Protein AF-A0A2R6GB88-F1 (afdb_monomer_lite)

pLDDT: mean 84.68, std 12.91, range [40.34, 96.06]

Sequence (67 aa):
MGETDPGQKRHTLATGETVTVALQTNATMTGTVFSAALSSVRDLLPDELSPLRFAPNRAAITFVSVA

Structure (mmCIF, N/CA/C/O backbone):
data_AF-A0A2R6GB88-F1
#
_entry.id   AF-A0A2R6GB88-F1
#
loop_
_atom_site.group_PDB
_atom_site.id
_atom_site.type_symbol
_atom_site.label_atom_id
_atom_site.label_alt_id
_atom_site.label_comp_id
_atom_site.label_asym_id
_atom_site.label_entity_id
_atom_site.label_seq_id
_atom_site.pdbx_PDB_ins_code
_atom_site.Cartn_x
_atom_site.Cartn_y
_atom_site.Cartn_z
_atom_site.occupancy
_atom_site.B_iso_or_equiv
_atom_site.auth_seq_id
_atom_site.auth_comp_id
_atom_site.auth_asym_id
_atom_site.auth_atom_id
_atom_site.pdbx_PDB_model_num
ATOM 1 N N . MET A 1 1 ? -37.529 5.869 13.706 1.00 40.34 1 MET A N 1
ATOM 2 C CA . MET A 1 1 ? -36.778 5.904 14.976 1.00 40.34 1 MET A CA 1
ATOM 3 C C . MET A 1 1 ? -35.705 4.841 14.833 1.00 40.34 1 MET A C 1
ATOM 5 O O . MET A 1 1 ? -36.038 3.669 14.879 1.00 40.34 1 MET A O 1
ATOM 9 N N . GLY A 1 2 ? -34.508 5.247 14.398 1.00 49.44 2 GLY A N 1
ATOM 10 C CA . GLY A 1 2 ? -33.462 4.320 13.956 1.00 49.44 2 GLY A CA 1
ATOM 11 C C . GLY A 1 2 ? -32.834 3.600 15.140 1.00 49.44 2 GLY A C 1
ATOM 12 O O . GLY A 1 2 ? -32.453 4.240 16.116 1.00 49.44 2 GLY A O 1
ATOM 13 N N . GLU A 1 3 ? -32.781 2.281 15.041 1.00 50.94 3 GLU A N 1
ATOM 14 C CA . GLU A 1 3 ? -32.165 1.367 15.991 1.00 50.94 3 GLU A CA 1
ATOM 15 C C . GLU A 1 3 ? -30.661 1.664 16.077 1.00 50.94 3 GLU A C 1
ATOM 17 O O . GLU A 1 3 ? -29.922 1.496 15.110 1.00 50.94 3 GLU A O 1
ATOM 22 N N . THR A 1 4 ? -30.209 2.204 17.210 1.00 58.38 4 THR A N 1
ATOM 23 C CA . THR A 1 4 ? -28.779 2.330 17.507 1.00 58.38 4 THR A CA 1
ATOM 24 C C . THR A 1 4 ? -28.235 0.946 17.815 1.00 58.38 4 THR A C 1
ATOM 26 O O . THR A 1 4 ? -28.526 0.398 18.878 1.00 58.38 4 THR A O 1
ATOM 29 N N . ASP A 1 5 ? -27.445 0.410 16.887 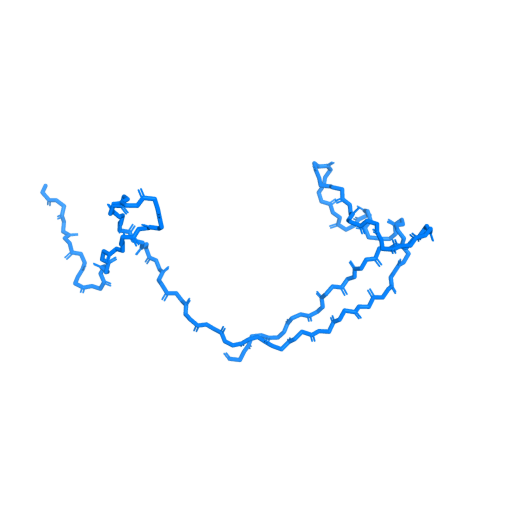1.00 61.81 5 ASP A N 1
ATOM 30 C CA . ASP A 1 5 ? -26.626 -0.777 17.107 1.00 61.81 5 ASP A CA 1
ATOM 31 C C . ASP A 1 5 ? -25.712 -0.527 18.328 1.00 61.81 5 ASP A C 1
ATOM 33 O O . ASP A 1 5 ? -24.944 0.446 18.328 1.00 61.81 5 ASP A O 1
ATOM 37 N N . PRO A 1 6 ? -25.787 -1.353 19.389 1.00 53.78 6 PRO A N 1
ATOM 38 C CA . PRO A 1 6 ? -24.988 -1.183 20.602 1.00 53.78 6 PRO A CA 1
ATOM 39 C C . PRO A 1 6 ? -23.464 -1.236 20.367 1.00 53.78 6 PRO A C 1
ATOM 41 O O . PRO A 1 6 ? -22.704 -0.914 21.282 1.00 53.78 6 PRO A O 1
ATOM 44 N N . GLY A 1 7 ? -22.998 -1.593 19.163 1.00 56.78 7 GLY A N 1
ATOM 45 C CA . GLY A 1 7 ? -21.588 -1.541 18.763 1.00 56.78 7 GLY A CA 1
ATOM 46 C C . GLY A 1 7 ? -21.081 -0.196 18.213 1.00 56.78 7 GLY A C 1
ATOM 47 O O . GLY A 1 7 ? -19.869 -0.029 18.054 1.00 56.78 7 GLY A O 1
ATOM 48 N N . GLN A 1 8 ? -21.951 0.778 17.923 1.00 64.31 8 GLN A N 1
ATOM 49 C CA . GLN A 1 8 ? -21.558 2.018 17.239 1.00 64.31 8 GLN A CA 1
ATOM 50 C C . GLN A 1 8 ? -20.940 3.052 18.198 1.00 64.31 8 GLN A C 1
ATOM 52 O O . GLN A 1 8 ? -21.633 3.831 18.858 1.00 64.31 8 GLN A O 1
ATOM 57 N N . LYS A 1 9 ? -19.604 3.099 18.266 1.00 72.31 9 LYS A N 1
ATOM 58 C CA . LYS A 1 9 ? -18.888 4.144 19.012 1.00 72.31 9 LYS A CA 1
ATOM 59 C C . LYS A 1 9 ? -18.904 5.475 18.254 1.00 72.31 9 LYS A C 1
ATOM 61 O O . LYS A 1 9 ? -18.641 5.546 17.053 1.00 72.31 9 LYS A O 1
ATOM 66 N N . ARG A 1 10 ? -19.210 6.550 18.986 1.00 82.62 10 ARG A N 1
ATOM 67 C CA . ARG A 1 10 ? -19.064 7.931 18.509 1.00 82.62 10 ARG A CA 1
ATOM 68 C C . ARG A 1 10 ? -17.622 8.385 18.688 1.00 82.62 10 ARG A C 1
ATOM 70 O O . ARG A 1 10 ? -17.026 8.145 19.738 1.00 82.62 10 ARG A O 1
ATOM 77 N N . HIS A 1 11 ? -17.095 9.071 17.683 1.00 81.56 11 HIS A N 1
ATOM 78 C CA . HIS A 1 11 ? -15.735 9.589 17.662 1.00 81.56 11 HIS A CA 1
ATOM 79 C C . HIS A 1 11 ? -15.744 11.083 17.392 1.00 81.56 11 HIS A C 1
ATOM 81 O O . HIS A 1 11 ? -16.368 11.546 16.440 1.00 81.56 11 HIS A O 1
ATOM 87 N N . THR A 1 12 ? -15.017 11.826 18.218 1.00 89.94 12 THR A N 1
ATOM 88 C CA . THR A 1 12 ? -14.710 13.225 17.941 1.00 89.94 12 THR A CA 1
ATOM 89 C C . THR A 1 12 ? -13.466 13.272 17.065 1.00 89.94 12 THR A C 1
ATOM 91 O O . THR A 1 12 ? -12.404 12.780 17.449 1.00 89.94 12 THR A O 1
ATOM 94 N N . LEU A 1 13 ? -13.615 13.817 15.862 1.00 84.25 13 LEU A N 1
ATOM 95 C CA . LEU A 1 13 ? -12.528 14.013 14.914 1.00 84.25 13 LEU A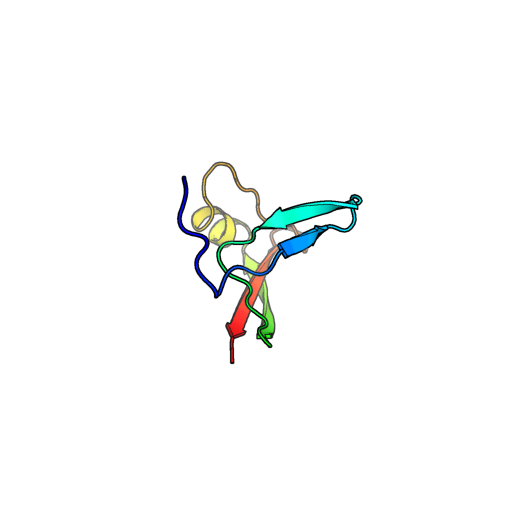 CA 1
ATOM 96 C C . LEU A 1 13 ? -11.602 15.136 15.396 1.00 84.25 13 LEU A C 1
ATOM 98 O O . LEU A 1 13 ? -11.988 15.972 16.213 1.00 84.25 13 LEU A O 1
ATOM 102 N N . ALA A 1 14 ? -10.393 15.213 14.836 1.00 79.88 14 ALA A N 1
ATOM 103 C CA . ALA A 1 14 ? -9.454 16.305 15.122 1.00 79.88 14 ALA A CA 1
ATOM 104 C C . ALA A 1 14 ? -10.018 17.703 14.773 1.00 79.88 14 ALA A C 1
ATOM 106 O O . ALA A 1 14 ? -9.504 18.712 15.243 1.00 79.88 14 ALA A O 1
ATOM 107 N N . THR A 1 15 ? -11.090 17.759 13.979 1.00 86.44 15 THR A N 1
ATOM 108 C CA . THR A 1 15 ? -11.851 18.969 13.636 1.00 86.44 15 THR A CA 1
ATOM 109 C C . THR A 1 15 ? -12.874 19.385 14.704 1.00 86.44 15 THR A C 1
ATOM 111 O O . THR A 1 15 ? -13.488 20.437 14.569 1.00 86.44 15 THR A O 1
ATOM 114 N N . GLY A 1 16 ? -13.088 18.579 15.753 1.00 91.69 16 GLY A N 1
ATOM 115 C CA . GLY A 1 16 ? -14.104 18.798 16.793 1.00 91.69 16 GLY A CA 1
ATOM 116 C C . GLY A 1 16 ? -15.493 18.241 16.456 1.00 91.69 16 GLY A C 1
ATOM 117 O O . GLY A 1 16 ? -16.367 18.191 17.321 1.00 91.69 16 GLY A O 1
ATOM 118 N N . GLU A 1 17 ? -15.704 17.775 15.226 1.00 91.88 17 GLU A N 1
ATOM 119 C CA . GLU A 1 17 ? -16.962 17.159 14.809 1.00 91.88 17 GLU A CA 1
ATOM 120 C C . GLU A 1 17 ? -17.118 15.756 15.411 1.00 91.88 17 GLU A C 1
ATOM 122 O O . GLU A 1 17 ? -16.168 14.973 15.436 1.00 91.88 17 GLU A O 1
ATOM 127 N N . THR A 1 18 ? -18.316 15.427 15.904 1.00 91.12 18 THR A N 1
ATOM 128 C CA . THR A 1 18 ? -18.618 14.093 16.442 1.00 91.12 18 THR A CA 1
ATOM 129 C C . THR A 1 18 ? -19.384 13.280 15.416 1.00 91.12 18 THR A C 1
ATOM 131 O O . THR A 1 18 ? -20.527 13.596 15.094 1.00 91.12 18 THR A O 1
ATOM 134 N N . VAL A 1 19 ? -18.761 1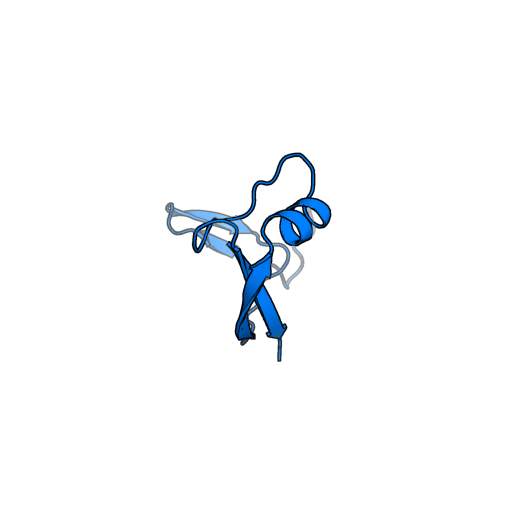2.206 14.945 1.00 88.25 19 VAL A N 1
ATOM 135 C CA . VAL A 1 19 ? -19.321 11.311 13.932 1.00 88.25 19 VAL A CA 1
ATOM 136 C C . VAL A 1 19 ? -19.470 9.902 14.485 1.00 88.25 19 VAL A C 1
ATOM 138 O O . VAL A 1 19 ? -18.768 9.487 15.411 1.00 88.25 19 VAL A O 1
ATOM 141 N N . THR A 1 20 ? -20.383 9.142 13.895 1.00 85.25 20 THR A N 1
ATOM 142 C CA . THR A 1 20 ? -20.488 7.708 14.142 1.00 85.25 20 THR A CA 1
ATOM 143 C C . THR A 1 20 ? -19.759 6.971 13.029 1.00 85.25 20 THR A C 1
ATOM 145 O O . THR A 1 20 ? -20.074 7.163 11.856 1.00 85.25 20 THR A O 1
ATOM 148 N N . VAL A 1 21 ? -18.783 6.137 13.383 1.00 79.19 21 VAL A N 1
ATOM 149 C CA . VAL A 1 21 ? -17.988 5.392 12.399 1.00 79.19 21 VAL A CA 1
ATOM 150 C C . VAL A 1 21 ? -18.520 3.965 12.327 1.00 79.19 21 VAL A C 1
ATOM 152 O O . VAL A 1 21 ? -18.676 3.309 13.354 1.00 79.19 21 VAL A O 1
ATOM 155 N N . ALA A 1 22 ? -18.823 3.490 11.117 1.00 74.94 22 ALA A N 1
ATOM 156 C CA . ALA A 1 22 ? -19.426 2.171 10.913 1.00 74.94 22 ALA A CA 1
ATOM 157 C C . ALA A 1 22 ? -18.490 1.008 11.287 1.00 74.94 22 ALA A C 1
ATOM 159 O O . ALA A 1 22 ? -18.961 -0.054 11.676 1.00 74.94 22 ALA A O 1
ATOM 160 N N . LEU A 1 23 ? -17.173 1.210 11.192 1.00 75.38 23 LEU A N 1
ATOM 161 C CA . LEU A 1 23 ? -16.164 0.233 11.582 1.00 75.38 23 LEU A CA 1
ATOM 162 C C . LEU A 1 23 ? -14.927 0.960 12.110 1.00 75.38 23 LEU A C 1
ATOM 164 O O . LEU A 1 23 ? -14.339 1.781 11.406 1.00 75.38 23 LEU A O 1
ATOM 168 N N . GLN A 1 24 ? -14.524 0.646 13.340 1.00 74.69 24 GLN A N 1
ATOM 169 C CA . GLN A 1 24 ? -13.259 1.103 13.904 1.00 74.69 24 GLN A CA 1
ATOM 170 C C . GLN A 1 24 ? -12.284 -0.074 13.945 1.00 74.69 24 GLN A C 1
ATOM 172 O O . GLN A 1 24 ? -12.496 -1.035 14.683 1.00 74.69 24 GLN A O 1
ATOM 177 N N . THR A 1 25 ? -11.201 0.015 13.175 1.00 77.69 25 THR A N 1
ATOM 178 C CA . THR A 1 25 ? -10.166 -1.023 13.122 1.00 77.69 25 THR A CA 1
ATOM 179 C C . THR A 1 25 ? -8.841 -0.454 13.598 1.00 77.69 25 THR A C 1
ATOM 181 O O . THR A 1 25 ? -8.424 0.620 13.169 1.00 77.69 25 THR A O 1
ATOM 184 N N . ASN A 1 26 ? -8.182 -1.185 14.491 1.00 82.94 26 ASN A N 1
ATOM 185 C CA . ASN A 1 26 ? -6.807 -0.928 14.886 1.00 82.94 26 ASN A CA 1
ATOM 186 C C . ASN A 1 26 ? -5.974 -2.108 14.395 1.00 82.94 26 ASN A C 1
ATOM 188 O O . ASN A 1 26 ? -6.308 -3.250 14.708 1.00 82.94 26 ASN A O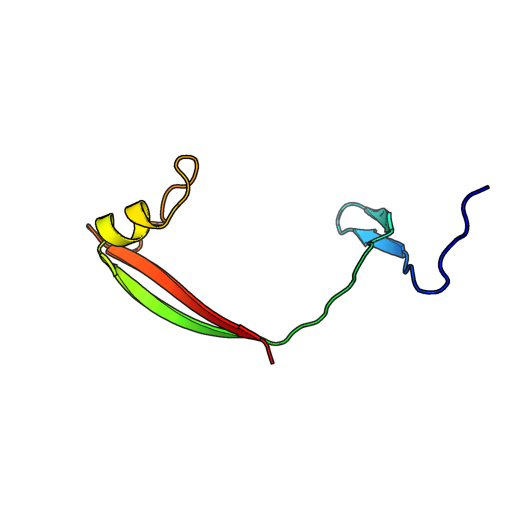 1
ATOM 192 N N . ALA A 1 27 ? -4.953 -1.838 13.590 1.00 83.81 27 ALA A N 1
ATOM 193 C CA . ALA A 1 27 ? -4.174 -2.876 12.936 1.00 83.81 27 ALA A CA 1
ATOM 194 C C . ALA A 1 27 ? -2.689 -2.526 12.962 1.00 83.81 27 ALA A C 1
ATOM 196 O O . ALA A 1 27 ? -2.305 -1.383 12.700 1.00 83.81 27 ALA A O 1
ATOM 197 N N . THR A 1 28 ? -1.860 -3.528 13.243 1.00 90.88 28 THR A N 1
ATOM 198 C CA . THR A 1 28 ? -0.408 -3.415 13.122 1.00 90.88 28 THR A CA 1
ATOM 199 C C . THR A 1 28 ? -0.004 -3.951 11.761 1.00 90.88 28 THR A C 1
ATOM 201 O O . THR A 1 28 ? -0.369 -5.064 11.384 1.00 90.88 28 THR A O 1
ATOM 204 N N . MET A 1 29 ? 0.756 -3.153 11.015 1.00 93.25 29 MET A N 1
ATOM 205 C CA . MET A 1 29 ? 1.211 -3.518 9.680 1.00 93.25 29 MET A CA 1
ATOM 206 C C . MET A 1 29 ? 2.729 -3.564 9.619 1.00 93.25 29 MET A C 1
ATOM 208 O O . MET A 1 29 ? 3.409 -2.664 10.110 1.00 93.25 29 MET A O 1
ATOM 212 N N . THR A 1 30 ? 3.250 -4.597 8.963 1.00 96.06 30 THR A N 1
ATOM 213 C CA . THR A 1 30 ? 4.653 -4.655 8.545 1.00 96.06 30 THR A CA 1
ATOM 214 C C . THR A 1 30 ? 4.718 -4.365 7.056 1.00 96.06 30 THR A C 1
ATOM 216 O O . THR A 1 30 ? 3.989 -4.974 6.273 1.00 96.06 30 THR A O 1
ATOM 219 N N . GLY A 1 31 ? 5.575 -3.424 6.663 1.00 94.81 31 GLY A N 1
ATOM 220 C CA . GLY A 1 31 ? 5.718 -3.002 5.275 1.00 94.81 31 GLY A CA 1
ATOM 221 C C . GLY A 1 31 ? 7.153 -3.090 4.775 1.00 94.81 31 GLY A C 1
ATOM 222 O O . GLY A 1 31 ? 8.103 -2.946 5.542 1.00 94.81 31 GLY A O 1
ATOM 223 N N . THR A 1 32 ? 7.321 -3.295 3.472 1.00 95.50 32 THR A N 1
ATOM 224 C CA . THR A 1 32 ? 8.600 -3.098 2.776 1.00 95.50 32 THR A CA 1
ATOM 225 C C . THR A 1 32 ? 8.368 -2.345 1.475 1.00 95.50 32 THR A C 1
ATOM 227 O O . THR A 1 32 ? 7.393 -2.594 0.765 1.00 95.50 32 THR A O 1
ATOM 230 N N . VAL A 1 33 ? 9.277 -1.415 1.177 1.00 93.44 33 VAL A N 1
ATOM 231 C CA . VAL A 1 33 ? 9.225 -0.561 -0.009 1.00 93.44 33 VAL A CA 1
ATOM 232 C C . VAL A 1 33 ? 10.319 -0.976 -0.983 1.00 93.44 33 VAL A C 1
ATOM 234 O O . VAL A 1 33 ? 11.489 -1.058 -0.615 1.00 93.44 33 VAL A O 1
ATOM 237 N N . PHE A 1 34 ? 9.940 -1.189 -2.239 1.00 92.50 34 PHE A N 1
ATOM 238 C CA . PHE A 1 34 ? 10.850 -1.534 -3.325 1.00 92.50 34 PHE A CA 1
ATOM 239 C C . PHE A 1 34 ? 10.811 -0.475 -4.421 1.00 92.50 34 PHE A C 1
ATOM 241 O O . PHE A 1 34 ? 9.770 0.118 -4.703 1.00 92.50 34 PHE A O 1
ATOM 248 N N . SER A 1 35 ? 11.951 -0.270 -5.078 1.00 94.25 35 SER A N 1
ATOM 249 C CA . SER A 1 35 ? 12.034 0.552 -6.285 1.00 94.25 35 SER A CA 1
ATOM 250 C C . SER A 1 35 ? 11.619 -0.260 -7.511 1.00 94.25 35 SER A C 1
ATOM 252 O O . SER A 1 35 ? 12.107 -1.370 -7.722 1.00 94.25 35 SER A O 1
ATOM 254 N N . ALA A 1 36 ? 10.752 0.308 -8.345 1.00 93.75 36 ALA A N 1
ATOM 255 C CA . ALA A 1 36 ? 10.206 -0.324 -9.541 1.00 93.75 36 ALA A CA 1
ATOM 256 C C . ALA A 1 36 ? 10.292 0.601 -10.761 1.00 93.75 36 ALA A C 1
ATOM 258 O O . ALA A 1 36 ? 10.502 1.811 -10.640 1.00 93.75 36 ALA A O 1
ATOM 259 N N . ALA A 1 37 ? 10.163 0.028 -11.960 1.00 95.00 37 ALA A N 1
ATOM 260 C CA . ALA A 1 37 ? 10.094 0.805 -13.194 1.00 95.00 37 ALA A CA 1
ATOM 261 C C . ALA A 1 37 ? 8.812 1.648 -13.221 1.00 95.00 37 ALA A C 1
ATOM 263 O O . ALA A 1 37 ? 7.721 1.139 -12.973 1.00 95.00 37 ALA A O 1
ATOM 264 N N . LEU A 1 38 ? 8.943 2.938 -13.539 1.00 94.56 38 LEU A N 1
ATOM 265 C CA . LEU A 1 38 ? 7.808 3.864 -13.523 1.00 94.56 38 LEU A CA 1
ATOM 266 C C . LEU A 1 38 ? 6.689 3.459 -14.497 1.00 94.56 38 LEU A C 1
ATOM 268 O O . LEU A 1 38 ? 5.524 3.656 -14.174 1.00 94.56 38 LEU A O 1
ATOM 272 N N . SER A 1 39 ? 7.027 2.907 -15.666 1.00 93.69 39 SER A N 1
ATOM 273 C CA . SER A 1 39 ? 6.043 2.434 -16.650 1.00 93.69 39 SER A CA 1
ATOM 274 C C . SER A 1 39 ? 5.187 1.303 -16.090 1.00 93.69 39 SER A C 1
ATOM 276 O O . SER A 1 39 ? 3.974 1.429 -16.057 1.00 93.69 39 SER A O 1
ATOM 278 N N . SER A 1 40 ? 5.815 0.270 -15.527 1.00 93.50 40 SER A N 1
ATOM 279 C CA . SER A 1 40 ? 5.094 -0.875 -14.967 1.00 93.50 40 SER A CA 1
ATOM 280 C C . SER A 1 40 ? 4.180 -0.490 -13.805 1.00 93.50 40 SER A C 1
ATOM 282 O O . SER A 1 40 ? 3.129 -1.090 -13.635 1.00 93.50 40 SER A O 1
ATOM 284 N N . VAL A 1 41 ? 4.558 0.511 -13.000 1.00 93.81 41 VAL A N 1
ATOM 285 C CA . VAL A 1 41 ? 3.678 1.012 -11.932 1.00 93.81 41 VAL A CA 1
ATOM 286 C C . VAL A 1 41 ? 2.493 1.791 -12.505 1.00 93.81 41 VAL A C 1
ATOM 288 O O . VAL A 1 41 ? 1.401 1.689 -11.963 1.00 93.81 41 VAL A O 1
ATOM 291 N N . ARG A 1 42 ? 2.675 2.545 -13.597 1.00 93.38 42 ARG A N 1
ATOM 292 C CA . ARG A 1 42 ? 1.563 3.243 -14.266 1.00 93.38 42 ARG A CA 1
ATOM 293 C C . ARG A 1 42 ? 0.529 2.271 -14.815 1.00 93.38 42 ARG A C 1
ATOM 295 O O . ARG A 1 42 ? -0.649 2.524 -14.637 1.00 93.38 42 ARG A O 1
ATOM 302 N N . ASP A 1 43 ? 0.971 1.156 -15.389 1.00 94.12 43 ASP A N 1
ATOM 303 C CA . ASP A 1 43 ? 0.074 0.144 -15.960 1.00 94.12 43 ASP A CA 1
ATOM 304 C C . ASP A 1 43 ? -0.817 -0.540 -14.901 1.00 94.12 43 ASP A C 1
ATOM 306 O O . ASP A 1 43 ? -1.827 -1.149 -15.240 1.00 94.12 43 ASP A O 1
ATOM 310 N N . LEU A 1 44 ? -0.444 -0.462 -13.615 1.00 92.25 44 LEU A N 1
ATOM 311 C CA . LEU A 1 44 ? -1.211 -1.017 -12.492 1.00 92.25 44 LEU A CA 1
ATOM 312 C C . LEU A 1 44 ? -2.169 -0.010 -11.847 1.00 92.25 44 LEU A C 1
ATOM 314 O O . LEU A 1 44 ? -2.987 -0.402 -11.012 1.00 92.25 44 LEU A O 1
ATOM 318 N N . LEU A 1 45 ? -2.031 1.278 -12.158 1.00 91.25 45 LEU A N 1
ATOM 319 C CA . LEU A 1 45 ? -2.829 2.327 -11.542 1.00 91.25 45 LEU A CA 1
ATOM 320 C C . LEU A 1 45 ? -4.066 2.637 -12.396 1.00 91.25 45 LEU A C 1
ATOM 322 O O . LEU A 1 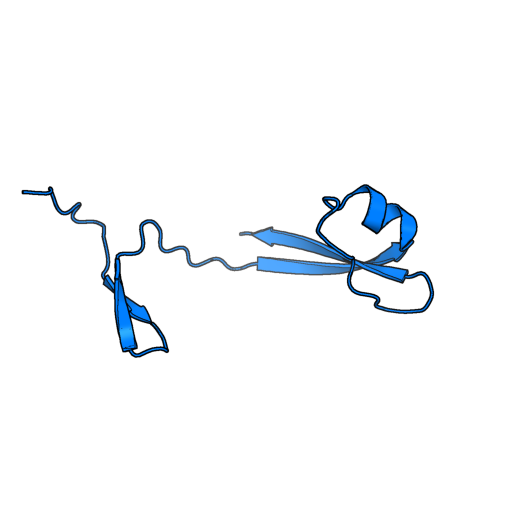45 ? -3.980 2.611 -13.620 1.00 91.25 45 LEU A O 1
ATOM 326 N N . PRO A 1 46 ? -5.203 2.970 -11.762 1.00 92.88 46 PRO A N 1
ATOM 327 C CA . PRO A 1 46 ? -6.315 3.624 -12.442 1.00 92.88 46 PRO A CA 1
ATOM 328 C C . PRO A 1 46 ? -5.863 4.906 -13.148 1.00 92.88 46 PRO A C 1
ATOM 330 O O . PRO A 1 46 ? -4.953 5.586 -12.663 1.00 92.88 46 PRO A O 1
ATOM 333 N N . ASP A 1 47 ? -6.537 5.263 -14.241 1.00 89.19 47 ASP A N 1
ATOM 334 C CA . ASP A 1 47 ? -6.162 6.386 -15.110 1.00 89.19 47 ASP A CA 1
ATOM 335 C C . ASP A 1 47 ? -6.105 7.736 -14.371 1.00 89.19 47 ASP A C 1
ATOM 337 O O . ASP A 1 47 ? -5.317 8.616 -14.722 1.00 89.19 47 ASP A O 1
ATOM 341 N N . GLU A 1 48 ? -6.902 7.912 -13.315 1.00 92.88 48 GLU A N 1
ATOM 342 C CA . GLU A 1 48 ? -6.935 9.139 -12.518 1.00 92.88 48 GLU A CA 1
ATOM 343 C C . GLU A 1 48 ? -5.771 9.251 -11.522 1.00 92.88 48 GLU A C 1
ATOM 345 O O . GLU A 1 48 ? -5.573 10.305 -10.909 1.00 92.88 48 GLU A O 1
ATOM 350 N N . LEU A 1 49 ? -4.992 8.181 -11.334 1.00 91.69 49 LEU A N 1
ATOM 351 C CA . LEU A 1 49 ? -3.893 8.136 -10.380 1.00 91.69 49 LEU A CA 1
ATOM 352 C C . LEU A 1 49 ? -2.536 8.207 -11.077 1.00 91.69 49 LEU A C 1
ATOM 354 O O . LEU A 1 49 ? -2.245 7.541 -12.064 1.00 91.69 49 LEU A O 1
ATOM 358 N N . SER A 1 50 ? -1.647 9.012 -10.499 1.00 89.19 50 SER A N 1
ATOM 359 C CA . SER A 1 50 ? -0.260 9.120 -10.941 1.00 89.19 50 SER A CA 1
ATOM 360 C C . SER A 1 50 ? 0.689 8.540 -9.893 1.00 89.19 50 SER A C 1
ATOM 362 O O . SER A 1 50 ? 0.569 8.874 -8.713 1.00 89.19 50 SER A O 1
ATOM 364 N N . PRO A 1 51 ? 1.676 7.721 -10.295 1.00 85.94 51 PRO A N 1
ATOM 365 C CA . PRO A 1 51 ? 2.641 7.180 -9.356 1.00 85.94 51 PRO A CA 1
ATOM 366 C C . PRO A 1 51 ? 3.541 8.270 -8.782 1.00 85.94 51 PRO A C 1
ATOM 368 O O . PRO A 1 51 ? 4.033 9.144 -9.505 1.00 85.94 51 PRO A O 1
ATOM 371 N N . LEU A 1 52 ? 3.830 8.161 -7.485 1.00 83.56 52 LEU A N 1
ATOM 372 C CA . LEU A 1 52 ? 4.821 9.000 -6.827 1.00 83.56 52 LEU A CA 1
ATOM 373 C C . LEU A 1 52 ? 6.218 8.670 -7.376 1.00 83.56 52 LEU A C 1
ATOM 375 O O . LEU A 1 52 ? 6.680 7.526 -7.324 1.00 83.56 52 LEU A O 1
ATOM 379 N N . ARG A 1 53 ? 6.897 9.680 -7.928 1.00 81.00 53 ARG A N 1
ATOM 380 C CA . ARG A 1 53 ? 8.266 9.531 -8.436 1.00 81.00 53 ARG A CA 1
ATOM 381 C C . ARG A 1 53 ? 9.246 9.488 -7.271 1.00 81.00 53 ARG A C 1
ATOM 383 O O . ARG A 1 53 ? 9.299 10.421 -6.479 1.00 81.00 53 ARG A O 1
ATOM 390 N N . PHE A 1 54 ? 10.048 8.429 -7.220 1.00 82.69 54 PHE A N 1
ATOM 391 C CA . PHE A 1 54 ? 11.082 8.247 -6.197 1.00 82.69 54 PHE A CA 1
ATOM 392 C C . PHE A 1 54 ? 12.485 8.593 -6.726 1.00 82.69 54 PHE A C 1
ATOM 394 O O . PHE A 1 54 ? 13.329 9.087 -5.988 1.00 82.69 54 PHE A O 1
ATOM 401 N N . ALA A 1 55 ? 12.724 8.369 -8.023 1.00 88.12 55 ALA A N 1
ATOM 402 C CA . ALA A 1 55 ? 13.947 8.736 -8.743 1.00 88.12 55 ALA A CA 1
ATOM 403 C C . ALA A 1 55 ? 13.658 8.815 -10.264 1.00 88.12 55 ALA A C 1
ATOM 405 O O . ALA A 1 55 ? 12.544 8.475 -10.690 1.00 88.12 55 ALA A O 1
ATOM 406 N N . PRO A 1 56 ? 14.610 9.243 -11.122 1.00 93.94 56 PRO A N 1
ATOM 407 C CA . PRO A 1 56 ? 14.406 9.238 -12.571 1.00 93.94 56 PRO A CA 1
ATOM 408 C C . PRO A 1 56 ? 13.972 7.855 -13.082 1.00 93.94 56 PRO A C 1
ATOM 410 O O . PRO A 1 56 ? 14.640 6.853 -12.843 1.00 93.94 56 PRO A O 1
ATOM 413 N N . ASN A 1 57 ? 12.824 7.805 -13.766 1.00 93.56 57 ASN A N 1
ATOM 414 C CA . ASN A 1 57 ? 12.183 6.587 -14.287 1.00 93.56 57 ASN A CA 1
ATOM 415 C C . ASN A 1 57 ? 11.901 5.482 -13.249 1.00 93.56 57 ASN A C 1
ATOM 417 O O . ASN A 1 57 ? 11.693 4.323 -13.619 1.00 93.56 57 ASN A O 1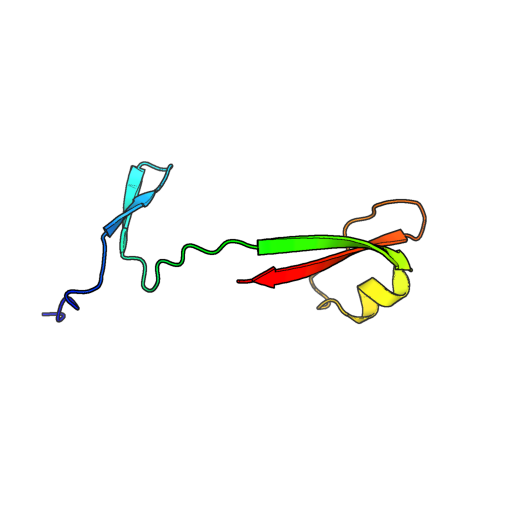
ATOM 421 N N . ARG A 1 58 ? 11.834 5.836 -11.958 1.00 95.81 58 ARG A N 1
ATOM 422 C CA . ARG A 1 58 ? 11.529 4.909 -10.864 1.00 95.81 58 ARG A CA 1
ATOM 423 C C . ARG A 1 58 ? 10.362 5.391 -10.009 1.00 95.81 58 ARG A C 1
ATOM 425 O O . ARG A 1 58 ? 10.233 6.581 -9.711 1.00 95.81 58 ARG A O 1
ATOM 432 N N . ALA A 1 59 ? 9.553 4.435 -9.580 1.00 95.31 59 ALA A N 1
ATOM 433 C CA . ALA A 1 59 ? 8.498 4.605 -8.590 1.00 95.31 59 ALA A CA 1
ATOM 434 C C . ALA A 1 59 ? 8.723 3.637 -7.422 1.00 95.31 59 ALA A C 1
ATOM 436 O O . ALA A 1 59 ? 9.575 2.750 -7.501 1.00 95.31 59 ALA A O 1
ATOM 437 N N . ALA A 1 60 ? 7.970 3.825 -6.343 1.00 92.81 60 ALA A N 1
ATOM 438 C CA . ALA A 1 60 ? 7.977 2.937 -5.190 1.00 92.81 60 ALA A CA 1
ATOM 439 C C . ALA A 1 60 ? 6.752 2.012 -5.215 1.00 92.81 60 ALA A C 1
ATOM 441 O O . ALA A 1 60 ? 5.648 2.458 -5.522 1.00 92.81 60 ALA A O 1
ATOM 442 N N . ILE A 1 61 ? 6.950 0.742 -4.864 1.00 92.06 61 ILE A N 1
ATOM 443 C CA . ILE A 1 61 ? 5.880 -0.215 -4.568 1.00 92.06 61 ILE A CA 1
ATOM 444 C C . ILE A 1 61 ? 6.033 -0.628 -3.109 1.00 92.06 61 ILE A C 1
ATOM 446 O O . ILE A 1 61 ? 7.120 -1.032 -2.692 1.00 92.06 61 ILE A O 1
ATOM 450 N N . THR A 1 62 ? 4.946 -0.548 -2.349 1.00 93.25 62 THR A N 1
ATOM 451 C CA . THR A 1 62 ? 4.916 -0.963 -0.946 1.00 93.25 62 THR A CA 1
ATOM 452 C C . THR A 1 62 ? 4.116 -2.249 -0.821 1.00 93.25 62 THR A C 1
ATOM 454 O O . THR A 1 62 ? 2.936 -2.278 -1.158 1.00 93.25 62 THR A O 1
ATOM 457 N N . PHE A 1 63 ? 4.743 -3.298 -0.298 1.00 91.38 63 PHE A N 1
ATOM 458 C CA . PHE A 1 63 ? 4.035 -4.493 0.153 1.00 91.38 63 PHE A CA 1
ATOM 459 C C . PHE A 1 63 ? 3.744 -4.335 1.636 1.00 91.38 63 PHE A C 1
ATOM 461 O O . PHE A 1 63 ? 4.653 -4.024 2.407 1.00 91.38 63 PHE A O 1
ATOM 468 N N . VAL A 1 64 ? 2.488 -4.537 2.024 1.00 94.62 64 VAL A N 1
ATOM 469 C CA . VAL A 1 64 ? 2.036 -4.469 3.415 1.00 94.62 64 VAL A CA 1
ATOM 470 C C . VAL A 1 64 ? 1.418 -5.798 3.821 1.00 94.62 64 VAL A C 1
ATOM 472 O O . VAL A 1 64 ? 0.618 -6.370 3.086 1.00 94.62 64 VAL A O 1
ATOM 475 N N . SER A 1 65 ? 1.792 -6.275 5.003 1.00 93.88 65 SER A N 1
ATOM 476 C CA . SER A 1 65 ? 1.132 -7.376 5.693 1.00 93.88 65 SER A CA 1
ATOM 477 C C . SER A 1 65 ? 0.456 -6.816 6.929 1.00 93.88 65 SER A C 1
ATOM 479 O O . SER A 1 65 ? 1.102 -6.152 7.742 1.00 93.88 65 SER A O 1
ATOM 481 N N . VAL A 1 66 ? -0.830 -7.105 7.069 1.00 90.25 66 VAL A N 1
ATOM 482 C CA . VAL A 1 66 ? -1.603 -6.822 8.277 1.00 90.25 66 VAL A CA 1
ATOM 483 C C . VAL A 1 66 ? -1.583 -8.084 9.133 1.00 90.25 66 VAL A C 1
ATOM 485 O O . VAL A 1 66 ? -1.827 -9.166 8.597 1.00 90.25 66 VAL A O 1
ATOM 488 N N . ALA A 1 67 ? -1.232 -7.956 10.412 1.00 74.06 67 ALA A N 1
ATOM 489 C CA . ALA A 1 67 ? -1.288 -9.049 11.384 1.00 74.06 67 ALA A CA 1
ATOM 490 C C . ALA A 1 67 ? -2.568 -8.980 12.222 1.00 74.06 67 ALA A C 1
ATOM 492 O O . ALA A 1 67 ? -3.019 -7.843 12.502 1.00 74.06 67 ALA A O 1
#

Radius of gyration: 19.16 Å; chains: 1; bounding box: 51×28×37 Å

Foldseek 3Di:
DDDDDPPWDWDQDPVRDIDTDPDDDDWDKDKDKDKDFLVVVCVVDDPVDHFDDPDVRIGIDMDMDTD

Secondary structure (DSSP, 8-state):
-----TT--EEE-TTS-EEE-S------EEEEEEEEEHHHHHTTS-TT--PPEEETTEEEEEEEEE-